Protein AF-A0A520ZMI0-F1 (afdb_monomer_lite)

Radius of gyration: 10.63 Å; chains: 1; bounding box: 19×18×29 Å

Sequence (62 aa):
MPLVVIPCLNEARHIECIVRQMERAVHPYSGLVVIADGGSTDGTRAAAAELADELDGVEVLD

Structure (mmCIF, N/CA/C/O backbone):
data_AF-A0A520ZMI0-F1
#
_entry.id   AF-A0A520ZMI0-F1
#
loop_
_atom_site.group_PDB
_atom_site.id
_atom_site.type_symbol
_atom_site.label_atom_id
_atom_site.label_alt_id
_atom_site.label_comp_id
_atom_site.label_asym_id
_atom_site.label_entity_id
_atom_site.label_seq_id
_atom_site.pdbx_PDB_ins_code
_atom_site.Cartn_x
_atom_site.Cartn_y
_atom_site.Cartn_z
_atom_site.occupancy
_atom_site.B_iso_or_equiv
_atom_site.auth_seq_id
_atom_site.auth_comp_id
_atom_site.auth_asym_id
_atom_site.auth_atom_id
_atom_site.pdbx_PDB_model_num
ATOM 1 N N . MET A 1 1 ? 11.996 -9.005 -12.421 1.00 85.88 1 MET A N 1
ATOM 2 C CA . MET A 1 1 ? 10.738 -8.882 -11.669 1.00 85.88 1 MET A CA 1
ATOM 3 C C . MET A 1 1 ? 11.045 -8.933 -10.173 1.00 85.88 1 MET A C 1
ATOM 5 O O . MET A 1 1 ? 11.028 -10.013 -9.592 1.00 85.88 1 MET A O 1
ATOM 9 N N . PRO A 1 2 ? 11.492 -7.815 -9.577 1.00 96.25 2 PRO A N 1
ATOM 10 C CA . PRO A 1 2 ? 11.769 -7.746 -8.143 1.00 96.25 2 PRO A CA 1
ATOM 11 C C . PRO A 1 2 ? 10.467 -7.784 -7.332 1.00 96.25 2 PRO A C 1
ATOM 13 O O . PRO A 1 2 ? 9.437 -7.302 -7.794 1.00 96.25 2 PRO A O 1
ATOM 16 N N . LEU A 1 3 ? 10.540 -8.343 -6.126 1.00 97.88 3 LEU A N 1
ATOM 17 C CA . LEU A 1 3 ? 9.468 -8.331 -5.134 1.00 97.88 3 LEU A CA 1
ATOM 18 C C . LEU A 1 3 ? 9.959 -7.562 -3.908 1.00 97.88 3 LEU A C 1
ATOM 20 O O . LEU A 1 3 ? 11.009 -7.895 -3.357 1.00 97.88 3 LEU A O 1
ATOM 24 N N . VAL A 1 4 ? 9.197 -6.561 -3.481 1.00 98.25 4 VAL A N 1
ATOM 25 C CA . VAL A 1 4 ? 9.425 -5.810 -2.244 1.00 98.25 4 VAL A CA 1
ATOM 26 C C . VAL A 1 4 ? 8.253 -6.078 -1.316 1.00 98.25 4 VAL A C 1
ATOM 28 O O . VAL A 1 4 ? 7.108 -5.868 -1.698 1.00 98.25 4 VAL A O 1
ATOM 31 N N . VAL A 1 5 ? 8.534 -6.540 -0.100 1.00 98.25 5 VAL A N 1
ATOM 32 C CA . VAL A 1 5 ? 7.512 -6.751 0.931 1.00 98.25 5 VAL A CA 1
ATOM 33 C C . VAL A 1 5 ? 7.694 -5.701 2.018 1.00 98.25 5 VAL A C 1
ATOM 35 O O . VAL A 1 5 ? 8.792 -5.561 2.559 1.00 98.25 5 VAL A O 1
ATOM 38 N N . ILE A 1 6 ? 6.627 -4.971 2.331 1.00 97.88 6 ILE A N 1
ATOM 39 C CA . ILE A 1 6 ? 6.596 -3.920 3.347 1.00 97.88 6 ILE A CA 1
ATOM 40 C C . ILE A 1 6 ? 5.693 -4.408 4.488 1.00 97.88 6 ILE A C 1
ATOM 42 O O . ILE A 1 6 ? 4.471 -4.360 4.353 1.00 97.88 6 ILE A O 1
ATOM 46 N N . PRO A 1 7 ? 6.256 -4.912 5.599 1.00 97.81 7 PRO A N 1
ATOM 47 C CA . PRO A 1 7 ? 5.467 -5.230 6.782 1.00 97.81 7 PRO A CA 1
ATOM 48 C C . PRO A 1 7 ? 4.995 -3.9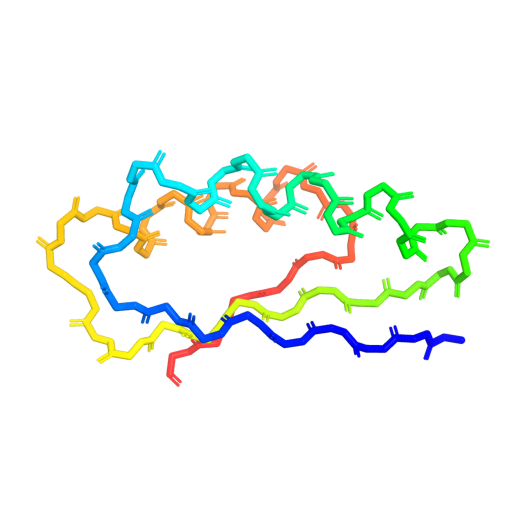38 7.455 1.00 97.81 7 PRO A C 1
ATOM 50 O O . PRO A 1 7 ? 5.769 -2.987 7.591 1.00 97.81 7 PRO A O 1
ATOM 53 N N . CYS A 1 8 ? 3.735 -3.894 7.880 1.00 97.19 8 CYS A N 1
ATOM 54 C CA . CYS A 1 8 ? 3.116 -2.695 8.439 1.00 97.19 8 CYS A CA 1
ATOM 55 C C . CYS A 1 8 ? 2.330 -3.008 9.711 1.00 97.19 8 CYS A C 1
ATOM 57 O O . CYS A 1 8 ? 1.608 -3.997 9.778 1.00 97.19 8 CYS A O 1
ATOM 59 N N . LEU A 1 9 ? 2.471 -2.151 10.724 1.00 98.06 9 LEU A N 1
ATOM 60 C CA . LEU A 1 9 ? 1.647 -2.170 11.929 1.00 98.06 9 LEU A CA 1
ATOM 61 C C . LEU A 1 9 ? 1.538 -0.746 12.477 1.00 98.06 9 LEU A C 1
ATOM 63 O O . LEU A 1 9 ? 2.471 -0.247 13.099 1.00 98.06 9 LEU A O 1
ATOM 67 N N . ASN A 1 10 ? 0.382 -0.120 12.281 1.00 98.31 10 ASN A N 1
ATOM 68 C CA . ASN A 1 10 ? 0.105 1.262 12.673 1.00 98.31 10 ASN A CA 1
ATOM 69 C C . ASN A 1 10 ? 1.091 2.295 12.083 1.00 98.31 10 ASN A C 1
ATOM 71 O O . ASN A 1 10 ? 1.714 3.082 12.799 1.00 98.31 10 ASN A O 1
ATOM 75 N N . GLU A 1 11 ? 1.235 2.273 10.760 1.00 98.19 11 GLU A N 1
ATOM 76 C CA . GLU A 1 11 ? 2.118 3.128 9.967 1.00 98.19 11 GLU A CA 1
ATOM 77 C C . GLU A 1 11 ? 1.354 4.140 9.094 1.00 98.19 11 GLU A C 1
ATOM 79 O O . GLU A 1 11 ? 1.862 4.582 8.059 1.00 98.19 11 GLU A O 1
ATOM 84 N N . ALA A 1 12 ? 0.147 4.561 9.493 1.00 97.62 12 ALA A N 1
ATOM 85 C CA . ALA A 1 12 ? -0.719 5.415 8.668 1.00 97.62 12 ALA A CA 1
ATOM 86 C C . ALA A 1 12 ? -0.049 6.733 8.229 1.00 97.62 12 ALA A C 1
ATOM 88 O O . ALA A 1 12 ? -0.408 7.317 7.211 1.00 97.62 12 ALA A O 1
ATOM 89 N N . ARG A 1 13 ? 0.959 7.201 8.976 1.00 97.69 13 ARG A N 1
ATOM 90 C CA . ARG A 1 13 ? 1.724 8.421 8.663 1.00 97.69 13 ARG A CA 1
ATOM 91 C C . ARG A 1 13 ? 2.834 8.227 7.629 1.00 97.69 13 ARG A C 1
ATOM 93 O O . ARG A 1 13 ? 3.318 9.219 7.092 1.00 97.69 13 ARG A O 1
ATOM 100 N N . HIS A 1 14 ? 3.277 6.995 7.388 1.00 97.38 14 HIS A N 1
ATOM 101 C CA . HIS A 1 14 ? 4.470 6.708 6.583 1.00 97.38 14 HIS A CA 1
ATOM 102 C C . HIS A 1 14 ? 4.176 5.841 5.359 1.00 97.38 14 HIS A C 1
ATOM 104 O O . HIS A 1 14 ? 4.908 5.937 4.370 1.00 97.38 14 HIS A O 1
ATOM 110 N N . ILE A 1 15 ? 3.115 5.028 5.419 1.00 97.38 15 ILE A N 1
ATOM 111 C CA . ILE A 1 15 ? 2.799 4.012 4.412 1.00 97.38 15 ILE A CA 1
ATOM 112 C C . ILE A 1 15 ? 2.755 4.589 2.995 1.00 97.38 15 ILE A C 1
ATOM 114 O O . ILE A 1 15 ? 3.406 4.060 2.099 1.00 97.38 15 ILE A O 1
ATOM 118 N N . GLU A 1 16 ? 2.098 5.734 2.810 1.00 98.00 16 GLU A N 1
ATOM 119 C CA . GLU A 1 16 ? 1.952 6.364 1.498 1.00 98.00 16 GLU A CA 1
ATOM 120 C C . GLU A 1 16 ? 3.301 6.732 0.869 1.00 98.00 16 GLU A C 1
ATOM 122 O O . GLU A 1 16 ? 3.592 6.376 -0.274 1.00 98.00 16 GLU A O 1
ATOM 127 N N . CYS A 1 17 ? 4.157 7.419 1.628 1.00 98.19 17 CYS A N 1
ATOM 128 C CA . CYS A 1 17 ? 5.451 7.879 1.133 1.00 98.19 17 CYS A CA 1
ATOM 129 C C . CYS A 1 17 ? 6.351 6.698 0.742 1.00 98.19 17 CYS A C 1
ATOM 131 O O . CYS A 1 17 ? 6.945 6.695 -0.340 1.00 98.19 17 CYS A O 1
ATOM 133 N N . ILE A 1 18 ? 6.418 5.674 1.601 1.00 97.81 18 ILE A N 1
ATOM 134 C CA . ILE A 1 18 ? 7.291 4.515 1.391 1.00 97.81 18 ILE A CA 1
ATOM 135 C C . ILE A 1 18 ? 6.808 3.689 0.195 1.00 97.81 18 ILE A C 1
ATOM 137 O O . ILE A 1 18 ? 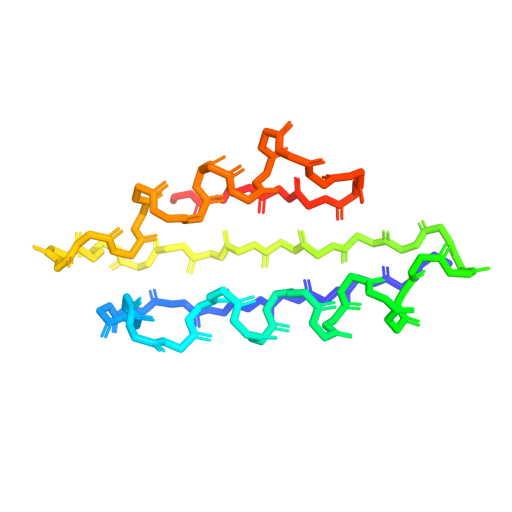7.620 3.353 -0.667 1.00 97.81 18 ILE A O 1
ATOM 141 N N . VAL A 1 19 ? 5.506 3.404 0.095 1.00 98.38 19 VAL A N 1
ATOM 142 C CA . VAL A 1 19 ? 4.940 2.613 -1.010 1.00 98.38 19 VAL A CA 1
ATOM 143 C C . VAL A 1 19 ? 5.176 3.304 -2.347 1.00 98.38 19 VAL A C 1
ATOM 145 O O . VAL A 1 19 ? 5.711 2.679 -3.258 1.00 98.38 19 VAL A O 1
ATOM 148 N N . ARG A 1 20 ? 4.895 4.609 -2.453 1.00 98.44 20 ARG A N 1
ATOM 149 C CA . ARG A 1 20 ? 5.145 5.377 -3.687 1.00 98.44 20 ARG A CA 1
ATOM 150 C C . ARG A 1 20 ? 6.624 5.415 -4.065 1.00 98.44 20 ARG A C 1
ATOM 152 O O . ARG A 1 20 ? 6.965 5.426 -5.244 1.00 98.44 20 ARG A O 1
ATOM 159 N N . GLN A 1 21 ? 7.526 5.457 -3.085 1.00 98.25 21 GLN A N 1
ATOM 160 C CA . GLN A 1 21 ? 8.960 5.386 -3.361 1.00 98.25 21 GLN A CA 1
ATOM 161 C C . GLN A 1 21 ? 9.363 4.003 -3.891 1.00 98.25 21 GLN A C 1
ATOM 163 O O . GLN A 1 21 ? 10.171 3.920 -4.818 1.00 98.25 21 GLN A O 1
ATOM 168 N N . MET A 1 22 ? 8.826 2.931 -3.302 1.00 98.00 22 MET A N 1
ATOM 169 C CA . MET A 1 22 ? 9.139 1.561 -3.707 1.00 98.00 22 MET A CA 1
ATOM 170 C C . MET A 1 22 ? 8.542 1.222 -5.071 1.00 98.00 22 MET A C 1
ATOM 172 O O . MET A 1 22 ? 9.270 0.695 -5.906 1.00 98.00 22 MET A O 1
ATOM 176 N N . GLU A 1 23 ? 7.285 1.589 -5.329 1.00 97.81 23 GLU A N 1
ATOM 177 C CA . GLU A 1 23 ? 6.616 1.423 -6.627 1.00 97.81 23 GLU A CA 1
ATOM 178 C C . GLU A 1 23 ? 7.473 2.028 -7.746 1.00 97.81 23 GLU A C 1
ATOM 180 O O . GLU A 1 23 ? 7.927 1.302 -8.630 1.00 97.81 23 GLU A O 1
ATOM 185 N N . ARG A 1 24 ? 7.870 3.302 -7.622 1.00 97.88 24 ARG A N 1
ATOM 186 C CA . ARG A 1 24 ? 8.743 3.972 -8.604 1.00 97.88 24 ARG A CA 1
ATOM 187 C C . ARG A 1 24 ? 10.077 3.266 -8.819 1.00 97.88 24 ARG A C 1
ATOM 189 O O . ARG A 1 24 ? 10.622 3.299 -9.922 1.00 97.88 24 ARG A O 1
ATOM 196 N N . ALA A 1 25 ? 10.639 2.671 -7.768 1.00 97.69 25 ALA A N 1
ATOM 197 C CA . ALA A 1 25 ? 11.910 1.963 -7.852 1.00 97.69 25 ALA A CA 1
ATOM 198 C C . ALA A 1 25 ? 11.779 0.619 -8.587 1.00 97.69 25 ALA A C 1
ATOM 200 O O . ALA A 1 25 ? 12.712 0.215 -9.287 1.00 97.69 25 ALA A O 1
ATOM 201 N N . VAL A 1 26 ? 10.643 -0.070 -8.443 1.00 97.19 26 VAL A N 1
ATOM 202 C CA . VAL A 1 26 ? 10.432 -1.412 -9.008 1.00 97.19 26 VAL A CA 1
ATOM 203 C C . VAL A 1 26 ? 9.693 -1.415 -10.346 1.00 97.19 26 VAL A C 1
ATOM 205 O O . VAL A 1 26 ? 9.896 -2.343 -11.134 1.00 97.19 26 VAL A O 1
ATOM 208 N N . HIS A 1 27 ? 8.907 -0.378 -10.643 1.00 95.94 27 HIS A N 1
ATOM 209 C CA . HIS A 1 27 ? 8.103 -0.244 -11.859 1.00 95.94 27 HIS A CA 1
ATOM 210 C C . HIS A 1 27 ? 8.908 -0.439 -13.164 1.00 95.94 27 HIS A C 1
ATOM 212 O O . HIS A 1 27 ? 8.470 -1.218 -14.014 1.00 95.94 27 HIS A O 1
ATOM 218 N N . PRO A 1 28 ? 10.130 0.122 -13.340 1.00 97.12 28 PRO A N 1
ATOM 219 C CA . PRO A 1 28 ? 10.940 -0.104 -14.549 1.00 97.12 28 PRO A CA 1
ATOM 220 C C . PRO A 1 28 ? 11.323 -1.571 -14.801 1.00 97.12 28 PRO A C 1
ATOM 222 O O . PRO A 1 28 ? 11.744 -1.925 -15.900 1.00 97.12 28 PRO A O 1
ATOM 225 N N . TYR A 1 29 ? 11.201 -2.419 -13.779 1.00 97.12 29 TYR A N 1
ATOM 226 C CA . TYR A 1 29 ? 11.539 -3.840 -13.814 1.00 97.12 29 TYR A CA 1
ATOM 227 C C . TYR A 1 29 ? 10.300 -4.744 -13.730 1.00 97.12 29 TYR A C 1
ATOM 229 O O . TYR A 1 29 ? 10.447 -5.945 -13.450 1.00 97.12 29 TYR A O 1
ATOM 237 N N . SER A 1 30 ? 9.107 -4.160 -13.925 1.00 96.44 30 SER A N 1
ATOM 238 C CA . SER A 1 30 ? 7.797 -4.799 -13.752 1.00 96.44 30 SER A CA 1
ATOM 239 C C . SER A 1 30 ? 7.665 -5.489 -12.389 1.00 96.44 30 SER A C 1
ATOM 241 O O . SER A 1 30 ? 7.148 -6.597 -12.303 1.00 96.44 30 SER A O 1
ATOM 243 N N . GLY A 1 31 ? 8.256 -4.908 -11.341 1.00 97.44 31 GLY A N 1
ATOM 244 C CA . GLY A 1 31 ? 8.253 -5.500 -10.006 1.00 97.44 31 GLY A CA 1
ATOM 245 C C . GLY A 1 31 ? 6.937 -5.326 -9.255 1.00 97.44 31 GLY A C 1
ATOM 246 O O . GLY A 1 31 ? 6.060 -4.592 -9.691 1.00 97.44 31 GLY A O 1
ATOM 247 N N . LEU A 1 32 ? 6.841 -6.011 -8.116 1.00 98.25 32 LEU A N 1
ATOM 248 C CA . LEU A 1 32 ? 5.671 -6.025 -7.241 1.00 98.25 32 LEU A CA 1
ATOM 249 C C . LEU A 1 32 ? 6.036 -5.454 -5.867 1.00 98.25 32 LEU A C 1
ATOM 251 O O . LEU A 1 32 ? 7.063 -5.832 -5.292 1.00 98.25 32 LEU A O 1
ATOM 255 N N . VAL A 1 33 ? 5.181 -4.589 -5.329 1.00 98.62 33 VAL A N 1
ATOM 256 C CA . VAL A 1 33 ? 5.208 -4.153 -3.931 1.00 98.62 33 VAL A CA 1
ATOM 257 C C . VAL A 1 33 ? 4.044 -4.814 -3.202 1.00 98.62 33 VAL A C 1
ATOM 259 O O . VAL A 1 33 ? 2.893 -4.624 -3.572 1.00 98.62 33 VAL A O 1
ATOM 262 N N . VAL A 1 34 ? 4.337 -5.584 -2.158 1.00 98.62 34 VAL A N 1
ATOM 263 C CA . VAL A 1 34 ? 3.323 -6.207 -1.299 1.00 98.62 34 VAL A CA 1
ATOM 264 C C . VAL A 1 34 ? 3.354 -5.532 0.063 1.00 98.62 34 VAL A C 1
ATOM 266 O O . VAL A 1 34 ? 4.372 -5.572 0.756 1.00 98.62 34 VAL A O 1
ATOM 269 N N . ILE A 1 35 ? 2.238 -4.932 0.455 1.00 98.62 35 ILE A N 1
ATOM 270 C CA . ILE A 1 35 ? 2.019 -4.380 1.789 1.00 98.62 35 ILE A CA 1
ATOM 271 C C . ILE A 1 35 ? 1.409 -5.488 2.645 1.00 98.62 35 ILE A C 1
ATOM 273 O O . ILE A 1 35 ? 0.322 -5.965 2.340 1.00 98.62 35 ILE A O 1
ATOM 277 N N . ALA A 1 36 ? 2.103 -5.907 3.699 1.00 98.38 36 ALA A N 1
ATOM 278 C CA . ALA A 1 36 ? 1.617 -6.928 4.623 1.00 98.38 36 ALA A CA 1
ATOM 279 C C . ALA A 1 36 ? 1.165 -6.262 5.930 1.00 98.38 36 ALA A C 1
ATOM 281 O O . ALA A 1 36 ? 2.010 -5.880 6.746 1.00 98.38 36 ALA A O 1
ATOM 282 N N . ASP A 1 37 ? -0.146 -6.092 6.117 1.00 98.06 37 ASP A N 1
ATOM 283 C CA . ASP A 1 37 ? -0.705 -5.473 7.322 1.00 98.06 37 ASP A CA 1
ATOM 284 C C . ASP A 1 37 ? -0.797 -6.481 8.474 1.00 98.06 37 ASP A C 1
ATOM 286 O O . ASP A 1 37 ? -1.448 -7.513 8.383 1.00 98.06 37 ASP A O 1
ATOM 290 N N . GLY A 1 38 ? -0.159 -6.167 9.599 1.00 97.00 38 GLY A N 1
ATOM 291 C CA . GLY A 1 38 ? -0.116 -7.015 10.790 1.00 97.00 38 GLY A CA 1
ATOM 292 C C . GLY A 1 38 ? -1.283 -6.814 11.759 1.00 97.00 38 GLY A C 1
ATOM 293 O O . GLY A 1 38 ? -1.114 -7.078 12.952 1.00 97.00 38 GLY A O 1
ATOM 294 N N . GLY A 1 39 ? -2.430 -6.304 11.297 1.00 97.25 39 GLY A N 1
ATOM 295 C CA . GLY A 1 39 ? -3.583 -5.984 12.142 1.00 97.25 39 GLY A CA 1
ATOM 296 C C . GLY A 1 39 ? -3.576 -4.544 12.659 1.00 97.25 39 GLY A C 1
ATOM 297 O O . GLY A 1 39 ? -3.760 -4.305 13.856 1.00 97.25 39 GLY A O 1
ATOM 298 N N . SER A 1 40 ? -3.350 -3.576 11.770 1.00 98.25 40 SER A N 1
ATOM 299 C CA . SER A 1 40 ? -3.348 -2.156 12.130 1.00 98.25 40 SER A CA 1
ATOM 300 C C . SER A 1 40 ? -4.729 -1.649 12.560 1.00 98.25 40 SER A C 1
ATOM 302 O O . SER A 1 40 ? -5.774 -2.113 12.106 1.00 98.25 40 SER A O 1
ATOM 304 N N . THR A 1 41 ? -4.734 -0.627 13.416 1.00 98.12 41 THR A N 1
ATOM 305 C CA . THR A 1 41 ? -5.946 -0.030 14.018 1.00 98.12 41 THR A CA 1
ATOM 306 C C . THR A 1 41 ? -6.032 1.489 13.843 1.00 98.12 41 THR A C 1
ATOM 308 O O . THR A 1 41 ? -6.970 2.121 14.322 1.00 98.12 41 THR A O 1
ATOM 311 N N . ASP A 1 42 ? -5.066 2.083 13.144 1.00 98.44 42 ASP A N 1
ATOM 312 C CA . ASP A 1 42 ? -4.879 3.531 12.999 1.00 98.44 42 ASP A CA 1
ATOM 313 C C . ASP A 1 42 ? -5.208 4.071 11.593 1.00 98.44 42 ASP A C 1
ATOM 315 O O . ASP A 1 42 ? -4.936 5.232 11.297 1.00 98.44 42 ASP A O 1
ATOM 319 N N . GLY A 1 43 ? -5.763 3.228 10.718 1.00 97.88 43 GLY A N 1
ATOM 320 C CA . GLY A 1 43 ? -6.051 3.567 9.321 1.00 97.88 43 GLY A CA 1
ATOM 321 C C . GLY A 1 43 ? -5.001 3.103 8.307 1.00 97.88 43 GLY A C 1
ATOM 322 O O . GLY A 1 43 ? -5.243 3.249 7.113 1.00 97.88 43 GLY A O 1
ATOM 323 N N . THR A 1 44 ? -3.894 2.480 8.734 1.00 98.31 44 THR A N 1
ATOM 324 C CA . THR A 1 44 ? -2.850 1.958 7.820 1.00 98.31 44 THR A CA 1
ATOM 325 C C . THR A 1 44 ? -3.421 1.067 6.721 1.00 98.31 44 THR A C 1
ATOM 327 O O . THR A 1 44 ? -3.128 1.277 5.549 1.00 98.31 44 THR A O 1
ATOM 330 N N . ARG A 1 45 ? -4.288 0.113 7.086 1.00 97.75 45 ARG A N 1
ATOM 331 C CA . ARG A 1 45 ? -4.935 -0.805 6.140 1.00 97.75 45 ARG A CA 1
ATOM 332 C C . ARG A 1 45 ? -5.769 -0.070 5.085 1.00 97.75 45 ARG A C 1
ATOM 334 O O . ARG A 1 45 ? -5.741 -0.442 3.919 1.00 97.75 45 ARG A O 1
ATOM 341 N N . ALA A 1 46 ? -6.506 0.969 5.484 1.00 98.25 46 ALA A N 1
ATOM 342 C CA . ALA A 1 46 ? -7.319 1.750 4.552 1.00 98.25 46 ALA A CA 1
ATOM 343 C C . ALA A 1 46 ? -6.430 2.499 3.548 1.00 98.25 46 ALA A C 1
ATOM 345 O O . ALA A 1 46 ? -6.644 2.383 2.348 1.00 98.25 46 ALA A O 1
ATOM 346 N N . ALA A 1 47 ? -5.373 3.159 4.033 1.00 98.19 47 ALA A N 1
ATOM 347 C CA . ALA A 1 47 ? -4.397 3.823 3.171 1.00 98.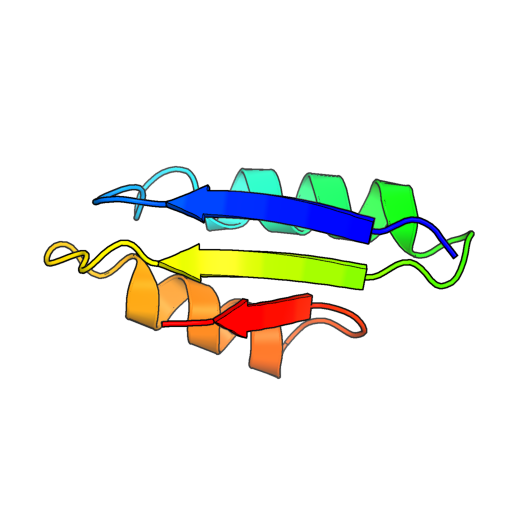19 47 ALA A CA 1
ATOM 348 C C . ALA A 1 47 ? -3.670 2.835 2.236 1.00 98.19 47 ALA A C 1
ATOM 350 O O . ALA A 1 47 ? -3.425 3.146 1.075 1.00 98.19 47 ALA A O 1
ATOM 351 N N . ALA A 1 48 ? -3.348 1.629 2.714 1.00 98.12 48 ALA A N 1
ATOM 352 C CA . ALA A 1 48 ? -2.746 0.578 1.894 1.00 98.12 48 ALA A CA 1
ATOM 353 C C . ALA A 1 48 ? -3.679 0.108 0.765 1.00 98.12 48 ALA A C 1
ATOM 355 O O . ALA A 1 48 ? -3.223 -0.073 -0.360 1.00 98.12 48 ALA A O 1
ATOM 356 N N . ALA A 1 49 ? -4.974 -0.056 1.051 1.00 98.31 49 ALA A N 1
ATOM 357 C CA . ALA A 1 49 ? -5.966 -0.428 0.045 1.00 98.31 49 ALA A CA 1
ATOM 358 C C . ALA A 1 49 ? -6.136 0.666 -1.022 1.00 98.31 49 ALA A C 1
ATOM 360 O O . ALA A 1 49 ? -6.117 0.360 -2.208 1.00 98.31 49 ALA A O 1
ATOM 361 N N . GLU A 1 5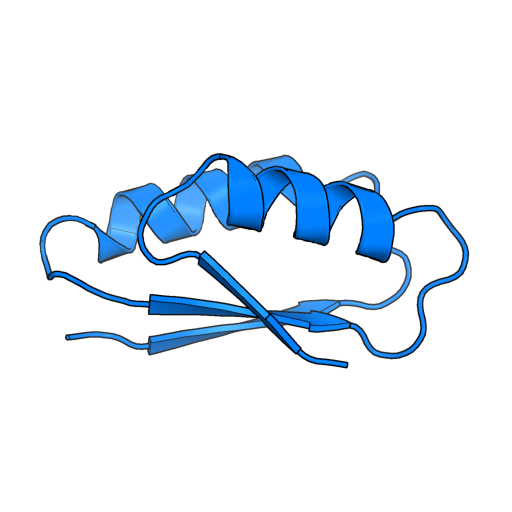0 ? -6.205 1.938 -0.612 1.00 98.50 50 GLU A N 1
ATOM 362 C CA . GLU A 1 50 ? -6.261 3.074 -1.546 1.00 98.50 50 GLU A CA 1
ATOM 363 C C . GLU A 1 50 ? -5.044 3.105 -2.485 1.00 98.50 50 GLU A C 1
ATOM 365 O O . GLU A 1 50 ? -5.183 3.353 -3.680 1.00 98.50 50 GLU A O 1
ATOM 370 N N . LEU A 1 51 ? -3.852 2.797 -1.964 1.00 98.44 51 LEU A N 1
ATOM 371 C CA . LEU A 1 51 ? -2.629 2.718 -2.764 1.00 98.44 51 LEU A CA 1
ATOM 372 C C . LEU A 1 51 ? -2.638 1.559 -3.763 1.00 98.44 51 LEU A C 1
ATOM 374 O O . LEU A 1 51 ? -2.141 1.733 -4.872 1.00 98.44 51 LEU A O 1
ATOM 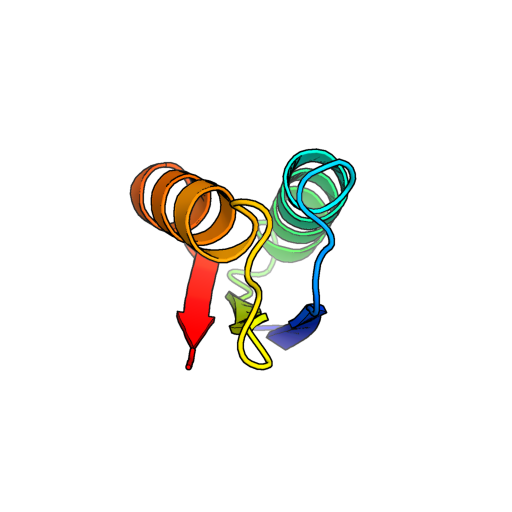378 N N . ALA A 1 52 ? -3.169 0.396 -3.382 1.00 98.25 52 ALA A N 1
ATOM 379 C CA . ALA A 1 52 ? -3.278 -0.757 -4.276 1.00 98.25 52 ALA A CA 1
ATOM 380 C C . ALA A 1 52 ? -4.319 -0.543 -5.386 1.00 98.25 52 ALA A C 1
ATOM 382 O O . ALA A 1 52 ? -4.119 -1.000 -6.507 1.00 98.25 52 ALA A O 1
ATOM 383 N N . ASP A 1 53 ? -5.391 0.203 -5.106 1.00 98.56 53 ASP A N 1
ATOM 384 C CA . ASP A 1 53 ? -6.365 0.603 -6.127 1.00 98.56 53 ASP A CA 1
ATOM 385 C C . ASP A 1 53 ? -5.797 1.666 -7.093 1.00 98.56 53 ASP A C 1
ATOM 387 O O . ASP A 1 53 ? -6.204 1.735 -8.255 1.00 98.56 53 ASP A O 1
ATOM 391 N N . GLU A 1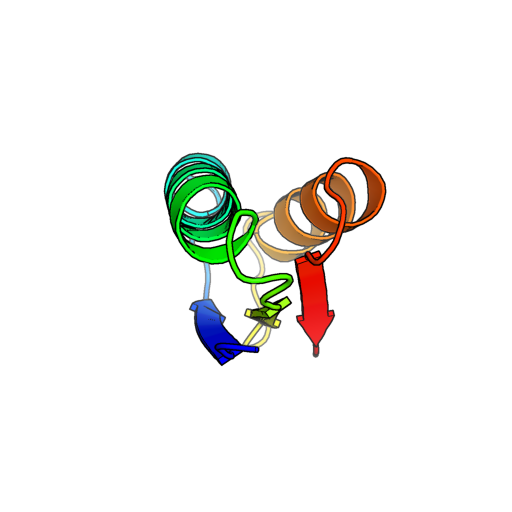 54 ? -4.877 2.519 -6.624 1.00 98.44 54 GLU A N 1
ATOM 392 C CA . GLU A 1 54 ? -4.285 3.609 -7.413 1.00 98.44 54 GLU A CA 1
ATOM 393 C C . GLU A 1 54 ? -3.091 3.168 -8.277 1.00 98.44 54 GLU A C 1
ATOM 395 O O . GLU A 1 54 ? -2.911 3.684 -9.384 1.00 98.44 54 GLU A O 1
ATOM 400 N N . LEU A 1 55 ? -2.235 2.279 -7.765 1.00 98.06 55 LEU A N 1
ATOM 401 C CA . LEU A 1 55 ? -0.907 2.011 -8.321 1.00 98.06 55 LEU A CA 1
ATOM 402 C C . LEU A 1 55 ? -0.798 0.612 -8.936 1.00 98.06 55 LEU A C 1
ATOM 404 O O . LEU A 1 55 ? -1.028 -0.399 -8.274 1.00 98.06 55 LEU A O 1
ATOM 408 N N . ASP A 1 56 ? -0.321 0.548 -10.180 1.00 96.38 56 ASP A N 1
ATOM 409 C CA . ASP A 1 56 ? 0.004 -0.721 -10.830 1.00 96.38 56 ASP A CA 1
ATOM 410 C C . ASP A 1 56 ? 1.135 -1.448 -10.080 1.00 96.38 56 ASP A C 1
ATOM 412 O O . ASP A 1 56 ? 2.186 -0.879 -9.780 1.00 96.38 56 ASP A O 1
ATOM 416 N N . GLY A 1 57 ? 0.949 -2.743 -9.813 1.00 97.19 57 GLY A N 1
ATOM 417 C CA . GLY A 1 57 ? 1.971 -3.558 -9.150 1.00 97.19 57 GLY A CA 1
ATOM 418 C C . GLY A 1 57 ? 2.109 -3.294 -7.647 1.00 97.19 57 GLY A C 1
ATOM 419 O O . GLY A 1 57 ? 3.178 -3.552 -7.084 1.00 97.19 57 GLY A O 1
ATOM 420 N N . VAL A 1 58 ? 1.045 -2.817 -6.995 1.00 98.56 58 VAL A N 1
ATOM 421 C CA . VAL A 1 58 ? 0.919 -2.736 -5.535 1.00 98.56 58 VAL A CA 1
ATOM 422 C C . VAL A 1 58 ? -0.217 -3.647 -5.069 1.00 98.56 58 VAL A C 1
ATOM 424 O O . VAL A 1 58 ? -1.316 -3.595 -5.600 1.00 98.56 58 VAL A O 1
ATOM 427 N N . GLU A 1 59 ? 0.049 -4.481 -4.066 1.00 98.50 59 GLU A N 1
ATOM 428 C CA . GLU A 1 59 ? -0.907 -5.451 -3.517 1.00 98.50 59 GLU A CA 1
ATOM 429 C C . GLU A 1 59 ? -0.941 -5.372 -1.987 1.00 98.50 59 GLU A C 1
ATOM 431 O O . GLU A 1 59 ? 0.077 -5.082 -1.350 1.00 98.50 59 GLU A O 1
ATOM 436 N N . VAL A 1 60 ? -2.092 -5.689 -1.388 1.00 98.31 60 VAL A N 1
ATOM 437 C CA . VAL A 1 60 ? -2.269 -5.756 0.073 1.00 98.31 60 VAL A CA 1
ATOM 438 C C . VAL A 1 60 ? -2.513 -7.196 0.513 1.00 98.31 60 VAL A C 1
ATOM 440 O O . VAL A 1 60 ? -3.323 -7.910 -0.077 1.00 98.31 60 VAL A O 1
ATOM 443 N N . LEU A 1 61 ? -1.826 -7.611 1.576 1.00 97.69 61 LEU A N 1
ATOM 444 C CA . LEU A 1 61 ? -1.996 -8.893 2.249 1.00 97.69 61 LEU A CA 1
ATOM 445 C C . LEU A 1 61 ? -2.322 -8.669 3.732 1.00 97.69 61 LEU A C 1
ATOM 447 O O . LEU A 1 61 ? -1.652 -7.872 4.390 1.00 97.69 61 LEU A O 1
ATOM 451 N N . ASP A 1 62 ? -3.309 -9.417 4.231 1.00 87.00 62 ASP A N 1
ATOM 452 C CA . ASP A 1 62 ? -3.700 -9.504 5.647 1.00 87.00 62 ASP A CA 1
ATOM 453 C C . ASP A 1 62 ? -3.250 -10.835 6.281 1.00 87.00 62 ASP A C 1
ATOM 455 O O . ASP A 1 62 ? -3.258 -11.867 5.562 1.00 87.00 62 ASP A O 1
#

pLDDT: mean 97.52, std 2.11, range [85.88, 98.62]

Secondary structure (DSSP, 8-state):
--EEEEEESS-TTTHHHHHHHHHHHHGGGT-EEEEEE-S-SSSHHHHHHHHHHHSTTEEEE-

Foldseek 3Di:
DDEAEAEDAQPLVCLVVVLVVVLVVCVVVQYAYEYEYPDHDNCSQVVLVVCPVVGRRYYYHD